Protein AF-A0ABD5Q0Z4-F1 (afdb_monomer)

Struc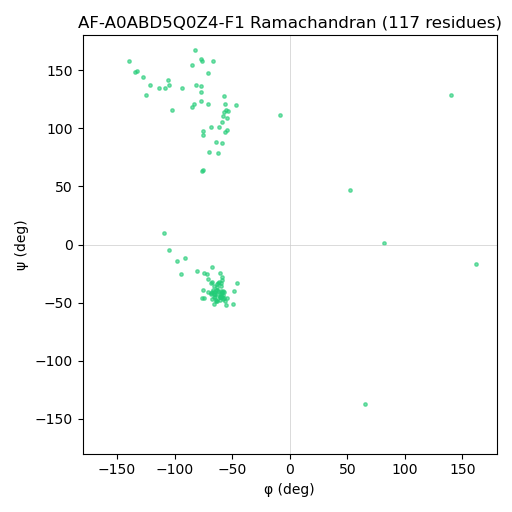ture (mmCIF, N/CA/C/O backbone):
data_AF-A0ABD5Q0Z4-F1
#
_entry.id   AF-A0ABD5Q0Z4-F1
#
loop_
_atom_site.group_PDB
_atom_site.id
_atom_site.type_symbol
_atom_site.label_atom_id
_atom_site.label_alt_id
_atom_site.label_comp_id
_atom_site.label_asym_id
_atom_site.label_entity_id
_atom_site.label_seq_id
_atom_site.pdbx_PDB_ins_code
_atom_site.Cartn_x
_atom_site.Cartn_y
_atom_site.Cartn_z
_atom_site.occupancy
_atom_site.B_iso_or_equiv
_atom_site.auth_seq_id
_atom_site.auth_comp_id
_atom_site.auth_asym_id
_atom_site.auth_atom_id
_atom_site.pdbx_PDB_model_num
ATOM 1 N N . MET A 1 1 ? -5.051 6.798 -27.100 1.00 42.78 1 MET A N 1
ATOM 2 C CA . MET A 1 1 ? -5.375 7.350 -25.775 1.00 42.78 1 MET A CA 1
ATOM 3 C C . MET A 1 1 ? -5.849 6.163 -24.982 1.00 42.78 1 MET A C 1
ATOM 5 O O . MET A 1 1 ? -7.004 5.790 -25.109 1.00 42.78 1 MET A O 1
ATOM 9 N N . GLU A 1 2 ? -4.918 5.463 -24.347 1.00 43.56 2 GLU A N 1
ATOM 10 C CA . GLU A 1 2 ? -5.286 4.452 -23.362 1.00 43.56 2 GLU A CA 1
ATOM 11 C C . GLU A 1 2 ? -5.806 5.238 -22.162 1.00 43.56 2 GLU A C 1
ATOM 13 O O . GLU A 1 2 ? -5.137 6.155 -21.686 1.00 43.56 2 GLU A O 1
ATOM 18 N N . GLU A 1 3 ? -7.054 4.991 -21.778 1.00 44.31 3 GLU A N 1
ATOM 19 C CA . GLU A 1 3 ? -7.593 5.503 -20.528 1.00 44.31 3 GLU A CA 1
ATOM 20 C C . GLU A 1 3 ? -6.685 4.962 -19.425 1.00 44.31 3 GLU A C 1
ATOM 22 O O . GLU A 1 3 ? -6.657 3.749 -19.200 1.00 44.31 3 GLU A O 1
ATOM 27 N N . SER A 1 4 ? -5.906 5.836 -18.777 1.00 58.75 4 SER A N 1
ATOM 28 C CA . SER A 1 4 ? -5.297 5.535 -17.483 1.00 58.75 4 SER A CA 1
ATOM 29 C C . SER A 1 4 ? -6.449 5.221 -16.542 1.00 58.75 4 SER A C 1
ATOM 31 O O . SER A 1 4 ? -7.052 6.116 -15.959 1.00 58.75 4 SER A O 1
ATOM 33 N N . SER A 1 5 ? -6.853 3.956 -16.523 1.00 71.38 5 SER A N 1
ATOM 34 C CA . SER A 1 5 ? -8.015 3.507 -15.781 1.00 71.38 5 SER A CA 1
ATOM 35 C C . SER A 1 5 ? -7.597 3.480 -14.324 1.00 71.38 5 SER A C 1
ATOM 37 O O . SER A 1 5 ? -6.902 2.561 -13.889 1.00 71.38 5 SER A O 1
ATOM 39 N N . SER A 1 6 ? -7.948 4.541 -13.608 1.00 83.50 6 SER A N 1
ATOM 40 C CA . SER A 1 6 ? -7.816 4.589 -12.162 1.00 83.50 6 SER A CA 1
ATOM 41 C C . SER A 1 6 ? -8.847 3.660 -11.524 1.00 83.50 6 SER A C 1
ATOM 43 O O . SER A 1 6 ? -9.941 3.460 -12.061 1.00 83.50 6 SER A O 1
ATOM 45 N N . ARG A 1 7 ? -8.491 3.065 -10.388 1.00 87.00 7 ARG A N 1
ATOM 46 C CA . ARG A 1 7 ? -9.384 2.239 -9.574 1.00 87.00 7 ARG A CA 1
ATOM 47 C C . ARG A 1 7 ? -9.285 2.640 -8.118 1.00 87.00 7 ARG A C 1
ATOM 49 O O . ARG A 1 7 ? -8.230 3.051 -7.644 1.00 87.00 7 ARG A O 1
ATOM 56 N N . GLU A 1 8 ? -10.394 2.468 -7.422 1.00 90.38 8 GLU A N 1
ATOM 57 C CA . GLU A 1 8 ? -10.509 2.755 -6.002 1.00 90.38 8 GLU A CA 1
ATOM 58 C C . GLU A 1 8 ? -10.228 1.491 -5.182 1.00 90.38 8 GLU A C 1
ATOM 60 O O . GLU A 1 8 ? -10.731 0.407 -5.489 1.00 90.38 8 GLU A O 1
ATOM 65 N N . ILE A 1 9 ? -9.428 1.629 -4.125 1.00 90.25 9 ILE A N 1
ATOM 66 C CA . ILE A 1 9 ? -9.201 0.584 -3.127 1.00 90.25 9 ILE A CA 1
ATOM 67 C C . ILE A 1 9 ? -9.527 1.116 -1.734 1.00 90.25 9 ILE A C 1
ATOM 69 O O . ILE A 1 9 ? -9.046 2.170 -1.324 1.00 90.25 9 ILE A O 1
ATOM 73 N N . ALA A 1 10 ? -10.354 0.383 -0.992 1.00 90.94 10 ALA A N 1
ATOM 74 C CA . ALA A 1 10 ? -10.696 0.737 0.379 1.00 90.94 10 ALA A CA 1
ATOM 75 C C . ALA A 1 10 ? -9.611 0.247 1.348 1.00 90.94 10 ALA A C 1
ATOM 77 O O . ALA A 1 10 ? -9.366 -0.960 1.442 1.00 90.94 10 ALA A O 1
ATOM 78 N N . LEU A 1 11 ? -9.005 1.175 2.091 1.00 89.50 11 LEU A N 1
ATOM 79 C CA . LEU A 1 11 ? -8.005 0.895 3.124 1.00 89.50 11 LEU A CA 1
ATOM 80 C C . LEU A 1 11 ? -8.458 1.438 4.477 1.00 89.50 11 LEU A C 1
ATOM 82 O O . LEU A 1 11 ? -8.948 2.562 4.567 1.00 89.50 11 LEU A O 1
ATOM 86 N N . THR A 1 12 ? -8.267 0.657 5.537 1.00 91.06 12 THR A N 1
ATOM 87 C CA . THR A 1 12 ? -8.402 1.139 6.918 1.00 91.06 12 THR A CA 1
ATOM 88 C C . THR A 1 12 ? -7.197 1.979 7.330 1.00 91.06 12 THR A C 1
ATOM 90 O O . THR A 1 12 ? -6.103 1.769 6.813 1.00 91.06 12 THR A O 1
ATOM 93 N N . ALA A 1 13 ? -7.348 2.844 8.341 1.00 88.25 13 ALA A N 1
ATOM 94 C CA . ALA A 1 13 ? -6.240 3.631 8.905 1.00 88.25 13 ALA A CA 1
ATOM 95 C C . ALA A 1 13 ? -4.985 2.788 9.217 1.00 88.25 13 ALA A C 1
ATOM 97 O O . ALA A 1 13 ? -3.857 3.187 8.933 1.00 88.25 13 ALA A O 1
ATOM 98 N N . SER A 1 14 ? -5.178 1.574 9.745 1.00 88.12 14 SER A N 1
ATOM 99 C CA . SER A 1 14 ? -4.069 0.662 10.031 1.00 88.12 14 SER A CA 1
ATOM 100 C C . SER A 1 14 ? -3.356 0.207 8.754 1.00 88.12 14 SER A C 1
ATOM 102 O O . SER A 1 14 ? -2.133 0.112 8.737 1.00 88.12 14 SER A O 1
ATOM 104 N N . GLU A 1 15 ? -4.094 -0.128 7.698 1.00 91.06 15 GLU A N 1
ATOM 105 C CA . GLU A 1 15 ? -3.528 -0.575 6.420 1.00 91.06 15 GLU A CA 1
ATOM 106 C C . GLU A 1 15 ? -2.845 0.568 5.679 1.00 91.06 15 GLU A C 1
ATOM 108 O O . GLU A 1 15 ? -1.744 0.373 5.176 1.00 91.06 15 GLU A O 1
ATOM 113 N N . THR A 1 16 ? -3.452 1.754 5.691 1.00 91.25 16 THR A N 1
ATOM 114 C CA . THR A 1 16 ? -2.860 2.990 5.179 1.00 91.25 16 THR A CA 1
ATOM 115 C C . THR A 1 16 ? -1.506 3.262 5.829 1.00 91.25 16 THR A C 1
ATOM 117 O O . THR A 1 16 ? -0.536 3.483 5.116 1.00 91.25 16 THR A O 1
ATOM 120 N N . GLY A 1 17 ? -1.401 3.136 7.159 1.00 89.25 17 GLY A N 1
ATOM 121 C CA . GLY A 1 17 ? -0.117 3.262 7.855 1.00 89.25 17 GLY A CA 1
ATOM 122 C C . GLY A 1 17 ? 0.926 2.248 7.375 1.00 89.25 17 GLY A C 1
ATOM 123 O O . GLY A 1 17 ? 2.071 2.606 7.147 1.00 89.25 17 GLY A O 1
ATOM 124 N N . THR A 1 18 ? 0.523 0.996 7.132 1.00 90.62 18 THR A N 1
ATOM 125 C CA . THR A 1 18 ? 1.439 -0.029 6.602 1.00 90.62 18 THR A CA 1
ATOM 126 C C . THR A 1 18 ? 1.913 0.271 5.178 1.00 90.62 18 THR A C 1
ATOM 128 O O . THR A 1 18 ? 3.063 -0.042 4.870 1.00 90.62 18 THR A O 1
ATOM 131 N N . VAL A 1 19 ? 1.058 0.857 4.327 1.00 91.69 19 VAL A N 1
ATOM 132 C CA . VAL A 1 19 ? 1.454 1.330 2.988 1.00 91.69 19 VAL A CA 1
ATOM 133 C C . VAL A 1 19 ? 2.444 2.483 3.102 1.00 91.69 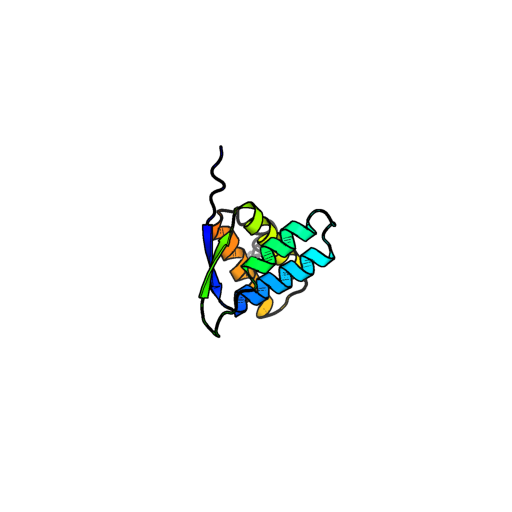19 VAL A C 1
ATOM 135 O O . VAL A 1 19 ? 3.504 2.394 2.498 1.00 91.69 19 VAL A O 1
ATOM 138 N N . LEU A 1 20 ? 2.126 3.516 3.889 1.00 91.31 20 LEU A N 1
ATOM 139 C CA . LEU A 1 20 ? 2.987 4.690 4.078 1.00 91.31 20 LEU A CA 1
ATOM 140 C C . LEU A 1 20 ? 4.379 4.285 4.559 1.00 91.31 20 LEU A C 1
ATOM 142 O O . LEU A 1 20 ? 5.357 4.552 3.880 1.00 91.31 20 LEU A O 1
ATOM 146 N N . GLU A 1 21 ? 4.458 3.491 5.624 1.00 90.12 21 GLU A N 1
ATOM 147 C CA . GLU A 1 21 ? 5.739 2.998 6.137 1.00 90.12 21 GLU A CA 1
ATOM 148 C C . GLU A 1 21 ? 6.541 2.183 5.098 1.00 90.12 21 GLU A C 1
ATOM 150 O O . GLU A 1 21 ? 7.768 2.118 5.169 1.00 90.12 21 GLU A O 1
ATOM 155 N N . ALA A 1 22 ? 5.865 1.487 4.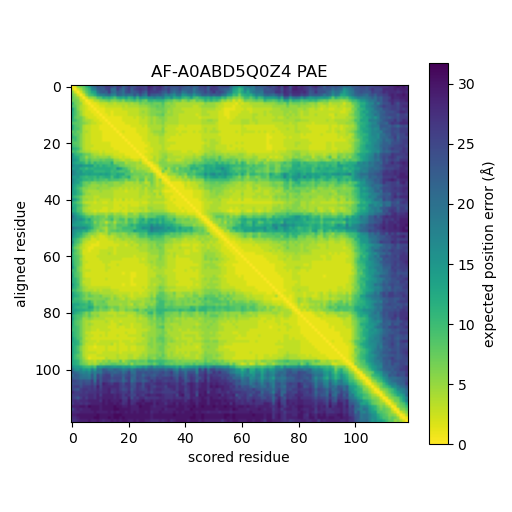173 1.00 90.38 22 ALA A N 1
ATOM 156 C CA . ALA A 1 22 ? 6.535 0.766 3.091 1.00 90.38 22 ALA A CA 1
ATOM 157 C C . ALA A 1 22 ? 7.036 1.723 1.998 1.00 90.38 22 ALA A C 1
ATOM 159 O O . ALA A 1 22 ? 8.139 1.524 1.496 1.00 90.38 22 ALA A O 1
ATOM 160 N N . LEU A 1 23 ? 6.259 2.758 1.661 1.00 90.88 23 LEU A N 1
ATOM 161 C CA . LEU A 1 23 ? 6.649 3.804 0.712 1.00 90.88 23 LEU A CA 1
ATOM 162 C C . LEU A 1 23 ? 7.825 4.636 1.244 1.00 90.88 23 LEU A C 1
ATOM 164 O O . LEU A 1 23 ? 8.803 4.783 0.523 1.00 90.88 23 LEU A O 1
ATOM 168 N N . GLU A 1 24 ? 7.803 5.048 2.515 1.00 88.88 24 GLU A N 1
ATOM 169 C CA . GLU A 1 24 ? 8.906 5.770 3.176 1.00 88.88 24 GLU A CA 1
ATOM 170 C C . GLU A 1 24 ? 10.222 4.968 3.126 1.00 88.88 24 GLU A C 1
ATOM 172 O O . GLU A 1 24 ? 11.317 5.494 2.898 1.00 88.88 24 GLU A O 1
ATOM 177 N N . GLN A 1 25 ? 10.130 3.650 3.338 1.00 85.31 25 GLN A N 1
ATOM 178 C CA . GLN A 1 25 ? 11.284 2.763 3.222 1.00 85.31 25 GLN A CA 1
ATOM 179 C C . GLN A 1 25 ? 11.754 2.634 1.769 1.00 85.31 25 GLN A C 1
ATOM 181 O O . GLN A 1 25 ? 12.957 2.643 1.523 1.00 85.31 25 GLN A O 1
ATOM 186 N N . HIS A 1 26 ? 10.822 2.518 0.825 1.00 85.56 26 HIS A N 1
ATOM 187 C CA . HIS A 1 26 ? 11.129 2.432 -0.597 1.00 85.56 26 HIS A CA 1
ATOM 188 C C . HIS A 1 26 ? 11.796 3.714 -1.118 1.00 85.56 26 HIS A C 1
ATOM 190 O O . HIS A 1 26 ? 12.761 3.629 -1.873 1.00 85.56 26 HIS A O 1
ATOM 196 N N . GLU A 1 27 ? 11.358 4.891 -0.658 1.00 82.56 27 GLU A N 1
ATOM 197 C CA . GLU A 1 27 ? 11.971 6.187 -0.976 1.00 82.56 27 GLU A CA 1
ATOM 198 C C . GLU A 1 27 ? 13.444 6.238 -0.558 1.00 82.56 27 GLU A C 1
ATOM 200 O O . GLU A 1 27 ? 14.292 6.703 -1.318 1.00 82.56 27 GLU A O 1
ATOM 205 N N . SER A 1 28 ? 13.779 5.678 0.608 1.00 77.44 28 SER A N 1
ATOM 206 C CA . SER A 1 28 ? 15.156 5.678 1.121 1.00 77.44 28 SER A CA 1
ATOM 207 C C . SER A 1 28 ? 16.160 4.955 0.207 1.00 77.44 28 SER A C 1
ATOM 209 O O . SER A 1 28 ? 17.355 5.260 0.251 1.00 77.44 28 SER A O 1
ATOM 211 N N . ASP A 1 29 ? 15.690 4.014 -0.614 1.00 70.81 29 ASP A N 1
ATOM 212 C CA . ASP A 1 29 ? 16.483 3.283 -1.609 1.00 70.81 29 ASP A CA 1
ATOM 213 C C . ASP A 1 29 ? 16.216 3.765 -3.055 1.00 70.81 29 ASP A C 1
ATOM 215 O O . ASP A 1 29 ? 16.887 3.327 -3.999 1.00 70.81 29 ASP A O 1
ATOM 219 N N . ALA A 1 30 ? 15.269 4.689 -3.246 1.00 72.25 30 ALA A N 1
ATOM 220 C CA . ALA A 1 30 ? 14.859 5.201 -4.544 1.00 72.25 30 ALA A CA 1
ATOM 221 C C . ALA A 1 30 ? 15.855 6.226 -5.117 1.00 72.25 30 ALA A C 1
ATOM 223 O O . ALA A 1 30 ? 16.675 6.835 -4.432 1.00 72.25 30 ALA A O 1
ATOM 224 N N . THR A 1 31 ? 15.793 6.428 -6.434 1.00 71.50 31 THR A N 1
ATOM 225 C CA . THR A 1 31 ? 16.554 7.500 -7.093 1.00 71.50 31 THR A CA 1
ATOM 226 C C . THR A 1 31 ? 15.797 8.830 -7.030 1.00 71.50 31 THR A C 1
ATOM 228 O O . THR A 1 31 ? 14.572 8.831 -7.054 1.00 71.50 31 THR A O 1
ATOM 231 N N . ASP A 1 32 ? 16.508 9.961 -7.087 1.00 66.50 32 ASP A N 1
ATOM 232 C CA . ASP A 1 32 ? 15.959 11.340 -7.126 1.00 66.50 32 ASP A CA 1
ATOM 233 C C . ASP A 1 32 ? 14.782 11.517 -8.121 1.00 66.50 32 ASP A C 1
ATOM 235 O O . ASP A 1 32 ? 13.854 12.285 -7.899 1.00 66.50 32 ASP A O 1
ATOM 239 N N . ALA A 1 33 ? 14.794 10.778 -9.241 1.00 60.53 33 ALA A N 1
ATOM 240 C CA . ALA A 1 33 ? 13.754 10.849 -10.271 1.00 60.53 33 ALA A CA 1
ATOM 241 C C . ALA A 1 33 ? 12.408 10.228 -9.853 1.00 60.53 33 ALA A C 1
ATOM 243 O O . ALA A 1 33 ? 11.381 10.615 -10.399 1.00 60.53 33 ALA A O 1
ATOM 244 N N . THR A 1 34 ? 12.424 9.277 -8.920 1.00 74.88 34 THR A N 1
ATOM 245 C CA . THR A 1 34 ? 11.240 8.571 -8.405 1.00 74.88 34 THR A CA 1
ATOM 246 C C . THR A 1 34 ? 10.731 9.167 -7.089 1.00 74.88 34 THR A C 1
ATOM 248 O O . THR A 1 34 ? 9.598 8.899 -6.717 1.00 74.88 34 THR A O 1
ATOM 251 N N . GLU A 1 35 ? 11.525 10.015 -6.424 1.00 78.56 35 GLU A N 1
ATOM 252 C CA . GLU A 1 35 ? 11.182 10.670 -5.148 1.00 78.56 35 GLU A CA 1
ATOM 253 C C . GLU A 1 35 ? 9.911 11.532 -5.272 1.00 78.56 35 GLU A C 1
ATOM 255 O O . GLU A 1 35 ? 8.986 11.407 -4.481 1.00 78.56 35 GLU A O 1
ATOM 260 N N . THR A 1 36 ? 9.783 12.324 -6.347 1.00 79.81 36 THR A N 1
ATOM 261 C CA . THR A 1 36 ? 8.566 13.131 -6.586 1.00 79.81 36 THR A CA 1
ATOM 262 C C . THR A 1 36 ? 7.317 12.273 -6.799 1.00 79.81 36 THR A C 1
ATOM 264 O O . THR A 1 36 ? 6.234 12.645 -6.364 1.00 79.81 36 THR A O 1
ATOM 267 N N . GLU A 1 37 ? 7.446 11.127 -7.473 1.00 81.19 37 GLU A N 1
ATOM 268 C CA . GLU A 1 37 ? 6.309 10.226 -7.703 1.00 81.19 37 GLU A CA 1
ATOM 269 C C . GLU A 1 37 ? 5.872 9.521 -6.409 1.00 81.19 37 GLU A C 1
ATOM 271 O O . GLU A 1 37 ? 4.689 9.215 -6.256 1.00 81.19 37 GLU A O 1
ATOM 276 N N . LEU A 1 38 ? 6.809 9.288 -5.482 1.00 86.94 38 LEU A N 1
ATOM 277 C CA . LEU A 1 38 ? 6.542 8.708 -4.167 1.00 86.94 38 LEU A CA 1
ATOM 278 C C . LEU A 1 38 ? 5.863 9.713 -3.231 1.00 86.94 38 LEU A C 1
ATOM 280 O O . LEU A 1 38 ? 4.806 9.376 -2.707 1.00 86.94 38 LEU A O 1
ATOM 284 N N . ASP A 1 39 ? 6.342 10.957 -3.149 1.00 86.38 39 ASP A N 1
ATOM 285 C CA . ASP A 1 39 ? 5.716 12.013 -2.329 1.00 86.38 39 ASP A CA 1
ATOM 286 C C . ASP A 1 39 ? 4.253 12.275 -2.747 1.00 86.38 39 ASP A C 1
ATOM 288 O O . ASP A 1 39 ? 3.335 12.298 -1.918 1.00 86.38 39 ASP A O 1
ATOM 292 N N . ASP A 1 40 ? 3.995 12.366 -4.060 1.00 86.88 40 ASP A N 1
ATOM 293 C CA . ASP A 1 40 ? 2.638 12.487 -4.612 1.00 86.88 40 ASP A CA 1
ATOM 294 C C . ASP A 1 40 ? 1.747 11.289 -4.225 1.00 86.88 40 ASP A C 1
ATOM 296 O O . ASP A 1 40 ? 0.536 11.440 -4.022 1.00 86.88 40 ASP A O 1
ATOM 300 N N . LEU A 1 41 ? 2.321 10.085 -4.149 1.00 88.50 41 LEU A N 1
ATOM 301 C CA . LEU A 1 41 ? 1.614 8.860 -3.791 1.00 88.50 41 LEU A CA 1
ATOM 302 C C . LEU A 1 41 ? 1.336 8.793 -2.286 1.00 88.50 41 LEU A C 1
ATOM 304 O O . LEU A 1 41 ? 0.203 8.517 -1.889 1.00 88.50 41 LEU A O 1
ATOM 308 N N . GLU A 1 42 ? 2.329 9.100 -1.458 1.00 89.88 42 GLU A N 1
ATOM 309 C CA . GLU A 1 42 ? 2.226 9.186 -0.002 1.00 89.88 42 GLU A CA 1
ATOM 310 C C . GLU A 1 42 ? 1.176 10.210 0.410 1.00 89.88 42 GLU A C 1
ATOM 312 O O . GLU A 1 42 ? 0.303 9.895 1.217 1.00 89.88 42 GLU A O 1
ATOM 317 N N . SER A 1 43 ? 1.140 11.377 -0.236 1.00 88.62 43 SER A N 1
ATOM 318 C CA . SER A 1 43 ? 0.125 12.402 0.023 1.00 88.62 43 SER A CA 1
ATOM 319 C C . SER A 1 43 ? -1.317 11.905 -0.201 1.00 88.62 43 SER A C 1
ATOM 321 O O . SER A 1 43 ? -2.248 12.354 0.471 1.00 88.62 43 SER A O 1
ATOM 323 N N . ARG A 1 44 ? -1.545 10.924 -1.091 1.00 87.62 44 ARG A N 1
ATOM 324 C CA . ARG A 1 44 ? -2.882 10.315 -1.296 1.00 87.62 44 ARG A CA 1
ATOM 325 C C . ARG A 1 44 ? -3.286 9.370 -0.164 1.00 87.62 44 ARG A C 1
ATOM 327 O O . ARG A 1 44 ? -4.488 9.129 0.031 1.00 87.62 44 ARG A O 1
ATOM 334 N N . PHE A 1 45 ? -2.304 8.814 0.539 1.00 87.38 45 PHE A N 1
ATOM 335 C CA . PHE A 1 45 ? -2.478 7.939 1.695 1.00 87.38 45 PHE A CA 1
ATOM 336 C C . PHE A 1 45 ? -2.415 8.708 3.025 1.00 87.38 45 PHE A C 1
ATOM 338 O O . PHE A 1 45 ? -3.065 8.277 3.973 1.00 87.38 45 PHE A O 1
ATOM 345 N N . ASP A 1 46 ? -1.745 9.862 3.089 1.00 84.38 46 ASP A N 1
ATOM 346 C CA . ASP A 1 46 ? -1.688 10.764 4.251 1.00 84.38 46 ASP A CA 1
ATOM 347 C C . ASP A 1 46 ? -2.996 11.554 4.424 1.00 84.38 46 ASP A C 1
ATOM 349 O O . ASP A 1 46 ? -3.106 12.769 4.271 1.00 84.38 46 ASP A O 1
ATOM 353 N N . ARG A 1 47 ? -4.062 10.811 4.691 1.00 76.06 47 ARG A N 1
ATOM 354 C CA . ARG A 1 47 ? -5.402 11.320 4.968 1.00 76.06 47 ARG A CA 1
ATOM 355 C C . ARG A 1 47 ? -5.739 11.000 6.414 1.00 76.06 47 ARG A C 1
ATOM 357 O O . ARG A 1 47 ? -5.545 9.876 6.870 1.00 76.06 47 ARG A O 1
ATOM 364 N N . ASP A 1 48 ? -6.280 11.986 7.122 1.00 73.75 48 ASP A N 1
ATOM 365 C CA . ASP A 1 48 ? -6.694 11.832 8.516 1.00 73.75 48 ASP A CA 1
ATOM 366 C C . ASP A 1 48 ? -7.908 10.888 8.580 1.00 73.75 48 ASP A C 1
ATOM 368 O O . ASP A 1 48 ? -9.027 11.268 8.227 1.00 73.75 48 ASP A O 1
ATOM 372 N N . LEU A 1 49 ? -7.665 9.624 8.943 1.00 75.69 49 LEU A N 1
ATOM 373 C CA . LEU A 1 49 ? -8.688 8.586 9.082 1.00 75.69 49 LEU A CA 1
ATOM 374 C C . LEU A 1 49 ? -8.905 8.250 10.551 1.00 75.69 49 LEU A C 1
ATOM 376 O O . LEU A 1 49 ? -7.954 8.019 11.300 1.00 75.69 49 LEU A O 1
ATOM 380 N N . GLY A 1 50 ? -10.172 8.156 10.953 1.00 73.69 50 GLY A N 1
ATOM 381 C CA . GLY A 1 50 ? -10.526 7.681 12.287 1.00 73.69 50 GLY A CA 1
ATOM 382 C C . GLY A 1 50 ? -10.186 6.200 12.508 1.00 73.69 50 GLY A C 1
ATOM 383 O O . GLY A 1 50 ? -10.101 5.403 11.571 1.00 73.69 50 GLY A O 1
ATOM 384 N N . ASP A 1 51 ? -10.047 5.799 13.775 1.00 74.88 51 ASP A N 1
ATOM 385 C CA . ASP A 1 51 ? -9.869 4.394 14.165 1.00 74.88 51 ASP A CA 1
ATOM 386 C C . ASP A 1 51 ? -11.011 3.512 13.621 1.00 74.88 51 ASP A C 1
ATOM 388 O O . ASP A 1 51 ? -12.173 3.650 14.010 1.00 74.88 51 ASP A O 1
ATOM 392 N N . GLY A 1 52 ? -10.669 2.580 12.727 1.00 72.06 52 GLY A N 1
ATOM 393 C CA . GLY A 1 52 ? -11.620 1.658 12.094 1.00 72.06 52 GLY A CA 1
ATOM 394 C C . GLY A 1 52 ? -12.382 2.231 10.896 1.00 72.06 52 GLY A C 1
ATOM 395 O O . GLY A 1 52 ? -13.199 1.517 10.313 1.00 72.06 52 GLY A O 1
ATOM 396 N N . GLU A 1 53 ? -12.111 3.475 10.504 1.00 81.69 53 GLU A N 1
ATOM 397 C CA . GLU A 1 53 ? -12.630 4.055 9.271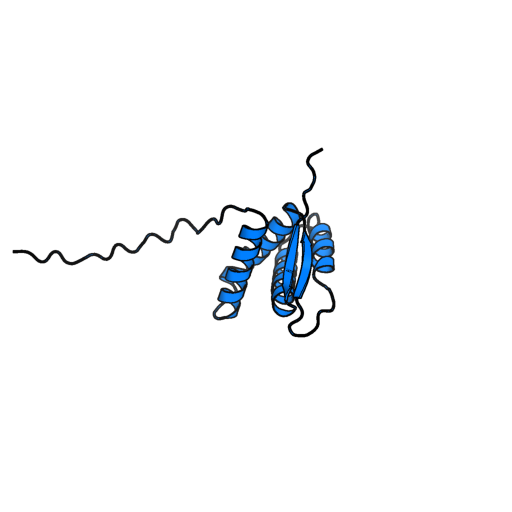 1.00 81.69 53 GLU A CA 1
ATOM 398 C C . GLU A 1 53 ? -11.837 3.532 8.068 1.00 81.69 53 GLU A C 1
ATOM 400 O O . GLU A 1 53 ? -10.607 3.416 8.111 1.00 81.69 53 GLU A O 1
ATOM 405 N N . ALA A 1 54 ? -12.561 3.173 7.007 1.00 85.94 54 ALA A N 1
ATOM 406 C CA . ALA A 1 54 ? -11.984 2.808 5.724 1.00 85.94 54 ALA A CA 1
ATOM 407 C C . ALA A 1 54 ? -12.193 3.956 4.741 1.00 85.94 54 ALA A C 1
ATOM 409 O O . ALA A 1 54 ? -13.284 4.524 4.684 1.00 85.94 54 ALA A O 1
ATOM 410 N N . ALA A 1 55 ? -11.170 4.266 3.954 1.00 85.88 55 ALA A N 1
ATOM 411 C CA . ALA A 1 55 ? -11.259 5.285 2.926 1.00 85.88 55 ALA A CA 1
ATOM 412 C C . ALA A 1 55 ? -10.804 4.757 1.572 1.00 85.88 55 ALA A C 1
ATOM 414 O O . ALA A 1 55 ? -9.879 3.952 1.469 1.00 85.88 55 ALA A O 1
ATOM 415 N N . GLU A 1 56 ? -11.479 5.241 0.537 1.00 89.69 56 GLU A N 1
ATOM 416 C CA . GLU A 1 56 ? -11.272 4.827 -0.845 1.00 89.69 56 GLU A CA 1
ATOM 417 C C . GLU A 1 56 ? -10.129 5.637 -1.452 1.00 89.69 56 GLU A C 1
ATOM 419 O O . GLU A 1 56 ? -10.147 6.871 -1.468 1.00 89.69 56 GLU A O 1
ATOM 424 N N . VAL A 1 57 ? -9.067 4.951 -1.860 1.00 89.31 57 VAL A N 1
ATOM 425 C CA . VAL A 1 57 ? -7.905 5.547 -2.516 1.00 89.31 57 VAL A CA 1
ATOM 426 C C . VAL A 1 57 ? -8.006 5.264 -3.997 1.00 89.31 57 VAL A C 1
ATOM 428 O O . VAL A 1 57 ? -7.952 4.108 -4.404 1.00 89.31 57 VAL A O 1
ATOM 431 N N . GLU A 1 58 ? -8.149 6.319 -4.792 1.00 90.81 58 GLU A N 1
ATOM 432 C CA . GLU A 1 58 ? -8.038 6.218 -6.239 1.00 90.81 58 GLU A CA 1
ATOM 433 C C . GLU A 1 58 ? -6.559 6.129 -6.625 1.00 90.81 58 GLU A C 1
ATOM 435 O O . GLU A 1 58 ? -5.759 6.997 -6.274 1.00 90.81 58 GLU A O 1
ATOM 440 N N . LEU A 1 59 ? -6.203 5.066 -7.340 1.00 90.06 59 LEU A N 1
ATOM 441 C CA . LEU A 1 59 ? -4.847 4.802 -7.803 1.00 90.06 59 LEU A CA 1
ATOM 442 C C . LEU A 1 59 ? -4.868 4.385 -9.265 1.00 90.06 59 LEU A C 1
ATOM 444 O O . LEU A 1 59 ? -5.797 3.722 -9.733 1.00 90.06 59 LEU A O 1
ATOM 448 N N . THR A 1 60 ? -3.808 4.722 -9.987 1.00 89.94 60 THR A N 1
ATOM 449 C CA . THR A 1 60 ? -3.552 4.143 -11.302 1.00 89.94 60 THR A CA 1
ATOM 450 C C . THR A 1 60 ? -2.876 2.781 -11.164 1.00 89.94 60 THR A C 1
ATOM 452 O O . THR A 1 60 ? -2.353 2.403 -10.114 1.00 89.94 60 THR A O 1
ATOM 455 N N . ARG A 1 61 ? -2.823 2.030 -12.268 1.00 87.19 61 ARG A N 1
ATOM 456 C CA . ARG A 1 61 ? -2.059 0.778 -12.314 1.00 87.19 61 ARG A CA 1
ATOM 457 C C . ARG A 1 61 ? -0.565 0.990 -12.029 1.00 87.19 61 ARG A C 1
ATOM 459 O O . ARG A 1 61 ? 0.057 0.107 -11.452 1.00 87.19 61 ARG A O 1
ATOM 466 N N . ALA A 1 62 ? 0.004 2.127 -12.432 1.00 87.38 62 ALA A N 1
ATOM 467 C CA . ALA A 1 62 ? 1.403 2.443 -12.153 1.00 87.38 62 ALA A CA 1
ATOM 468 C C . ALA A 1 62 ? 1.620 2.671 -10.650 1.00 87.38 62 ALA A C 1
ATOM 470 O O . ALA A 1 62 ? 2.495 2.037 -10.069 1.00 87.38 62 ALA A O 1
ATOM 471 N N . ASP A 1 63 ? 0.750 3.460 -10.013 1.00 90.31 63 ASP A N 1
ATOM 472 C CA . ASP A 1 63 ? 0.791 3.692 -8.564 1.00 90.31 63 ASP A CA 1
ATOM 473 C C . ASP A 1 63 ? 0.683 2.370 -7.787 1.00 90.31 63 ASP A C 1
ATOM 475 O O . ASP A 1 63 ? 1.482 2.086 -6.898 1.00 90.31 63 ASP A O 1
ATOM 479 N N . ALA A 1 64 ? -0.269 1.508 -8.161 1.00 90.06 64 ALA A N 1
ATOM 480 C CA . ALA A 1 64 ? -0.455 0.211 -7.516 1.00 90.06 64 ALA A CA 1
ATOM 481 C C . ALA A 1 64 ? 0.767 -0.714 -7.672 1.00 90.06 64 ALA A C 1
ATOM 483 O O . ALA A 1 64 ? 1.075 -1.475 -6.758 1.00 90.06 64 ALA A O 1
ATOM 484 N N . HIS A 1 65 ? 1.486 -0.638 -8.798 1.00 88.81 65 HIS A N 1
ATOM 485 C CA . HIS A 1 65 ? 2.732 -1.383 -8.991 1.00 88.81 65 HIS A CA 1
ATOM 486 C C . HIS A 1 65 ? 3.842 -0.893 -8.049 1.00 88.81 65 HIS A C 1
ATOM 488 O O . HIS A 1 65 ? 4.592 -1.708 -7.511 1.00 88.81 65 HIS A O 1
ATOM 494 N N . VAL A 1 66 ? 3.940 0.421 -7.831 1.00 89.75 66 VAL A N 1
ATOM 495 C CA . VAL A 1 66 ? 4.894 1.011 -6.879 1.00 89.75 66 VAL A CA 1
ATOM 496 C C . VAL A 1 66 ? 4.562 0.566 -5.455 1.00 89.75 66 VAL A C 1
ATOM 498 O O . VAL A 1 66 ? 5.435 0.046 -4.767 1.00 89.75 66 VAL A O 1
ATOM 501 N N . VAL A 1 67 ? 3.288 0.647 -5.050 1.00 91.38 67 VAL A N 1
ATOM 502 C CA . VAL A 1 67 ? 2.836 0.157 -3.733 1.00 91.38 67 VAL A CA 1
ATOM 503 C C . VAL A 1 67 ? 3.169 -1.323 -3.544 1.00 91.38 67 VAL A C 1
ATOM 505 O O . VAL A 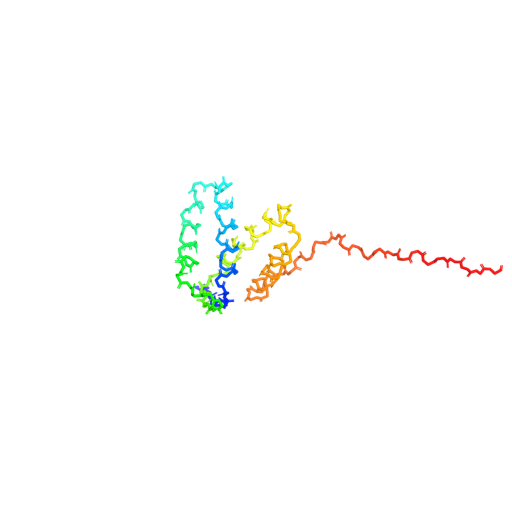1 67 ? 3.681 -1.707 -2.496 1.00 91.38 67 VAL A O 1
ATOM 508 N N . LEU A 1 68 ? 2.900 -2.166 -4.545 1.00 90.56 68 LEU A N 1
ATOM 509 C CA . LEU A 1 68 ? 3.233 -3.590 -4.476 1.00 90.56 68 LEU A CA 1
ATOM 510 C C . LEU A 1 68 ? 4.737 -3.817 -4.304 1.00 90.56 68 LEU A C 1
ATOM 512 O O . LEU A 1 68 ? 5.118 -4.592 -3.432 1.00 90.56 68 LEU A O 1
ATOM 516 N N . SER A 1 69 ? 5.564 -3.101 -5.068 1.00 89.31 69 SER A N 1
ATOM 517 C CA . SER A 1 69 ? 7.027 -3.209 -4.992 1.00 89.31 69 SER A CA 1
ATOM 518 C C . SER A 1 69 ? 7.532 -2.834 -3.592 1.00 89.31 69 SER A C 1
ATOM 520 O O . SER A 1 69 ? 8.237 -3.619 -2.959 1.00 89.31 69 SER A O 1
ATOM 522 N N . ALA A 1 70 ? 7.051 -1.711 -3.051 1.00 90.50 70 ALA A N 1
ATOM 523 C CA . ALA A 1 70 ? 7.380 -1.256 -1.704 1.00 90.50 70 ALA A CA 1
ATOM 524 C C . ALA A 1 70 ? 6.977 -2.276 -0.619 1.00 90.50 70 ALA A C 1
ATOM 526 O O . ALA A 1 70 ? 7.738 -2.562 0.309 1.00 90.50 70 ALA A O 1
ATOM 527 N N . LEU A 1 71 ? 5.788 -2.883 -0.740 1.00 90.62 71 LEU A N 1
ATOM 528 C CA . LEU A 1 71 ? 5.346 -3.941 0.174 1.00 90.62 71 LEU A CA 1
ATOM 529 C C . LEU A 1 71 ? 6.221 -5.202 0.051 1.00 90.62 71 LEU A C 1
ATOM 531 O O . LEU A 1 71 ? 6.561 -5.806 1.068 1.00 90.62 71 LEU A O 1
ATOM 535 N N . GLU A 1 72 ? 6.603 -5.600 -1.163 1.00 89.19 72 GLU A N 1
ATOM 536 C CA . GLU A 1 72 ? 7.473 -6.758 -1.414 1.00 89.19 72 GLU A CA 1
ATOM 537 C C . GLU A 1 72 ? 8.873 -6.577 -0.811 1.00 89.19 72 GLU A C 1
ATOM 539 O O . GLU A 1 72 ? 9.413 -7.513 -0.215 1.00 89.19 72 GLU A O 1
ATOM 544 N N . GLU A 1 73 ? 9.437 -5.374 -0.886 1.00 87.75 73 GLU A N 1
ATOM 545 C CA . GLU A 1 73 ? 10.737 -5.042 -0.289 1.00 87.75 73 GLU A CA 1
ATOM 546 C C . GLU A 1 73 ? 10.708 -5.063 1.242 1.00 87.75 73 GLU A C 1
ATOM 548 O O . GLU A 1 73 ? 11.677 -5.476 1.888 1.00 87.75 73 GLU A O 1
ATOM 553 N N . ARG A 1 74 ? 9.565 -4.704 1.835 1.00 85.50 74 ARG A N 1
ATOM 554 C CA . ARG A 1 74 ? 9.351 -4.740 3.286 1.00 85.50 74 ARG A CA 1
ATOM 555 C C . ARG A 1 74 ? 9.012 -6.140 3.817 1.00 85.50 74 ARG A C 1
ATOM 557 O O . ARG A 1 74 ? 9.251 -6.423 4.998 1.00 85.50 74 ARG A O 1
ATOM 564 N N . GLU A 1 75 ? 8.493 -7.048 2.983 1.00 86.38 75 GLU A N 1
ATOM 565 C CA . GLU A 1 75 ? 8.138 -8.426 3.369 1.00 86.38 75 GLU A CA 1
ATOM 566 C C . GLU A 1 75 ? 9.260 -9.173 4.131 1.00 86.38 75 GLU A C 1
ATOM 568 O O . GLU A 1 75 ? 8.977 -9.679 5.222 1.00 86.38 75 GLU A O 1
ATOM 573 N N . PRO A 1 76 ? 10.525 -9.239 3.652 1.00 83.50 76 PRO A N 1
ATOM 574 C CA . PRO A 1 76 ? 11.602 -9.954 4.348 1.00 83.50 76 PRO A CA 1
ATOM 575 C C . PRO A 1 76 ? 12.017 -9.314 5.681 1.00 83.50 76 PRO A C 1
ATOM 577 O O . PRO A 1 76 ? 12.634 -9.980 6.514 1.00 83.50 76 PRO A O 1
ATOM 580 N N . LEU A 1 77 ? 11.688 -8.038 5.894 1.00 82.38 77 LEU A N 1
ATOM 581 C CA . LEU A 1 77 ? 11.998 -7.290 7.116 1.00 82.38 77 LEU A CA 1
ATOM 582 C C . LEU A 1 77 ? 10.881 -7.387 8.162 1.00 82.38 77 LEU A C 1
ATOM 584 O O . LEU A 1 77 ? 11.074 -7.018 9.321 1.00 82.38 77 LEU A O 1
ATOM 588 N N . THR A 1 78 ? 9.721 -7.911 7.766 1.00 83.38 78 THR A N 1
ATOM 589 C CA . THR A 1 78 ? 8.519 -7.976 8.595 1.00 83.38 78 THR A CA 1
ATOM 590 C C . THR A 1 78 ? 8.285 -9.406 9.079 1.00 83.38 78 THR A C 1
ATOM 592 O O . THR A 1 78 ? 8.522 -10.384 8.372 1.00 83.38 78 THR A O 1
ATOM 595 N N . SER A 1 79 ? 7.830 -9.578 10.320 1.00 85.12 79 SER A N 1
ATOM 596 C CA . SER A 1 79 ? 7.624 -10.901 10.923 1.00 85.12 79 SER A CA 1
ATOM 597 C C . SER A 1 79 ? 6.350 -10.964 11.758 1.00 85.12 79 SER A C 1
ATOM 599 O O . SER A 1 79 ? 5.846 -9.952 12.235 1.00 85.12 79 SER A O 1
ATOM 601 N N . GLY A 1 80 ? 5.830 -12.178 11.955 1.00 87.81 80 GLY A N 1
ATOM 602 C CA . GLY A 1 80 ? 4.631 -12.410 12.760 1.00 87.81 80 GLY A CA 1
ATOM 603 C C . GLY A 1 80 ? 3.375 -11.781 12.150 1.00 87.81 80 GLY A C 1
ATOM 604 O O . GLY A 1 80 ? 3.158 -11.864 10.943 1.00 87.81 80 GLY A O 1
ATOM 605 N N . ARG A 1 81 ? 2.559 -11.147 12.998 1.00 84.44 81 ARG A N 1
ATOM 606 C CA . ARG A 1 81 ? 1.244 -10.601 12.629 1.00 84.44 81 ARG A CA 1
ATOM 607 C C . ARG A 1 81 ? 1.326 -9.488 11.582 1.00 84.44 81 ARG A C 1
ATOM 609 O O . ARG A 1 81 ? 0.443 -9.381 10.734 1.00 84.44 81 ARG A O 1
ATOM 616 N N . ASP A 1 82 ? 2.381 -8.682 11.620 1.00 86.19 82 ASP A N 1
ATOM 617 C CA . ASP A 1 82 ? 2.594 -7.606 10.650 1.00 86.19 82 ASP A CA 1
ATOM 618 C C . ASP A 1 82 ? 2.892 -8.161 9.253 1.00 86.19 82 ASP A C 1
ATOM 620 O O . ASP A 1 82 ? 2.427 -7.611 8.257 1.00 86.19 82 ASP A O 1
ATOM 624 N N . ARG A 1 83 ? 3.567 -9.318 9.168 1.00 87.69 83 ARG A N 1
ATOM 625 C CA . ARG A 1 83 ? 3.813 -9.997 7.889 1.00 87.69 83 ARG A CA 1
ATOM 626 C C . ARG A 1 83 ? 2.519 -10.541 7.292 1.00 87.69 83 ARG A C 1
ATOM 628 O O . ARG A 1 83 ? 2.292 -10.387 6.099 1.00 87.69 83 ARG A O 1
ATOM 635 N N . GLU A 1 84 ? 1.659 -11.149 8.109 1.00 88.31 84 GLU A N 1
ATOM 636 C CA . GLU A 1 84 ? 0.343 -11.629 7.658 1.00 88.31 84 GLU A CA 1
ATOM 637 C C . GLU A 1 84 ? -0.512 -10.480 7.110 1.00 88.31 84 GLU A C 1
ATOM 639 O O . GLU A 1 84 ? -1.151 -10.617 6.067 1.00 88.31 84 GLU A O 1
ATOM 644 N N . LYS A 1 85 ? -0.482 -9.326 7.785 1.00 88.88 85 LYS A N 1
ATOM 645 C CA . LYS A 1 85 ? -1.184 -8.119 7.346 1.00 88.88 85 LYS A CA 1
ATOM 646 C C . LYS A 1 85 ? -0.625 -7.575 6.028 1.00 88.88 85 LYS A C 1
ATOM 648 O O . LYS A 1 85 ? -1.407 -7.262 5.136 1.00 88.88 85 LYS A O 1
ATOM 653 N N . LEU A 1 86 ? 0.698 -7.495 5.892 1.00 90.69 86 LEU A N 1
ATOM 654 C CA . LEU A 1 86 ? 1.364 -7.059 4.662 1.00 90.69 86 LEU A CA 1
ATOM 655 C C . LEU A 1 86 ? 1.018 -7.979 3.482 1.00 90.69 86 LEU A C 1
ATOM 657 O O . LEU A 1 86 ? 0.651 -7.495 2.416 1.00 90.69 86 LEU A O 1
ATOM 661 N N . LEU A 1 87 ? 1.060 -9.299 3.678 1.00 89.69 87 LEU A N 1
ATOM 662 C CA . LEU A 1 87 ? 0.704 -10.279 2.647 1.00 89.69 87 LEU A CA 1
ATOM 663 C C . LEU A 1 87 ? -0.766 -10.165 2.220 1.00 89.69 87 LEU A C 1
ATOM 665 O O . LEU A 1 87 ? -1.066 -10.195 1.028 1.00 89.69 87 LEU A O 1
ATOM 669 N N . ALA A 1 88 ? -1.683 -9.990 3.177 1.00 90.38 88 ALA A N 1
ATOM 670 C CA . ALA A 1 88 ? -3.096 -9.765 2.875 1.00 90.38 88 ALA A CA 1
ATOM 671 C C . ALA A 1 88 ? -3.308 -8.469 2.073 1.00 90.38 88 ALA A C 1
ATOM 673 O O . ALA A 1 88 ? -4.093 -8.439 1.125 1.00 90.38 88 ALA A O 1
ATOM 674 N N . LEU A 1 89 ? -2.573 -7.413 2.430 1.00 91.19 89 LEU A N 1
ATOM 675 C CA . LEU A 1 89 ? -2.596 -6.130 1.739 1.00 91.19 89 LEU A CA 1
ATOM 676 C C . LEU A 1 89 ? -2.102 -6.276 0.295 1.00 91.19 89 LEU A C 1
ATOM 678 O O . LEU A 1 89 ? -2.801 -5.864 -0.629 1.00 91.19 89 LEU A O 1
ATOM 682 N N . ARG A 1 90 ? -0.958 -6.941 0.101 1.00 92.31 90 ARG A N 1
ATOM 683 C CA . ARG A 1 90 ? -0.371 -7.242 -1.211 1.00 92.31 90 ARG A CA 1
ATOM 684 C C . ARG A 1 90 ? -1.344 -8.014 -2.104 1.00 92.31 90 ARG A C 1
ATOM 686 O O . ARG A 1 90 ? -1.594 -7.587 -3.226 1.00 92.31 90 ARG A O 1
ATOM 693 N N . GLY A 1 91 ? -1.958 -9.080 -1.587 1.00 88.94 91 GLY A N 1
ATOM 694 C CA . GLY A 1 91 ? -2.951 -9.860 -2.332 1.00 88.94 91 GLY A CA 1
ATOM 695 C C . GLY A 1 91 ? -4.158 -9.024 -2.766 1.00 88.94 91 GLY A C 1
ATOM 696 O O . GLY A 1 91 ? -4.606 -9.124 -3.904 1.00 88.94 91 GLY A O 1
ATOM 697 N N . ARG A 1 92 ? -4.647 -8.123 -1.902 1.00 89.94 92 ARG A N 1
ATOM 698 C CA . ARG A 1 92 ? -5.771 -7.239 -2.244 1.00 89.94 92 ARG A CA 1
ATOM 699 C C . ARG A 1 92 ? -5.410 -6.219 -3.329 1.00 89.94 92 ARG A C 1
ATOM 701 O O . ARG A 1 92 ? -6.224 -5.976 -4.213 1.00 89.94 92 ARG A O 1
ATOM 708 N N . PHE A 1 93 ? -4.213 -5.631 -3.284 1.00 90.50 93 PHE A N 1
ATOM 709 C CA . PHE A 1 93 ? -3.733 -4.744 -4.352 1.00 90.50 93 PHE A CA 1
ATOM 710 C C . PHE A 1 93 ? -3.540 -5.502 -5.672 1.00 90.50 93 PHE A C 1
ATOM 712 O O . PHE A 1 93 ? -3.955 -5.016 -6.723 1.00 90.50 93 PHE A O 1
ATOM 719 N N . ALA A 1 94 ? -2.967 -6.706 -5.624 1.00 88.94 94 ALA A N 1
ATOM 720 C CA . ALA A 1 94 ? -2.798 -7.542 -6.806 1.00 88.94 94 ALA A CA 1
ATOM 721 C C . ALA A 1 94 ? -4.149 -7.901 -7.446 1.00 88.94 94 ALA A C 1
ATOM 723 O O . ALA A 1 94 ? -4.319 -7.733 -8.653 1.00 88.94 94 ALA A O 1
ATOM 724 N N . GLU A 1 95 ? -5.135 -8.299 -6.637 1.00 87.62 95 GLU A N 1
ATOM 725 C CA . GLU A 1 95 ? -6.491 -8.612 -7.098 1.00 87.62 95 GLU A CA 1
ATOM 726 C C . GLU A 1 95 ? -7.202 -7.378 -7.672 1.00 87.62 95 GLU A C 1
ATOM 728 O O . GLU A 1 95 ? -7.719 -7.424 -8.790 1.00 87.62 95 GLU A O 1
ATOM 733 N N . ALA A 1 96 ? -7.186 -6.249 -6.954 1.00 87.19 96 ALA A N 1
ATOM 734 C CA . ALA A 1 96 ? -7.883 -5.029 -7.366 1.00 87.19 96 ALA A CA 1
ATOM 735 C C . ALA A 1 96 ? -7.366 -4.465 -8.702 1.00 87.19 96 ALA A C 1
ATOM 737 O O . ALA A 1 96 ? -8.137 -3.901 -9.485 1.00 87.19 96 ALA A O 1
ATOM 738 N N . PHE A 1 97 ? -6.075 -4.635 -8.991 1.00 86.19 97 PHE A N 1
ATOM 739 C CA . PHE A 1 97 ? -5.419 -4.098 -10.188 1.00 86.19 97 PHE A CA 1
ATOM 740 C C . PHE A 1 97 ? -5.037 -5.169 -11.222 1.00 86.19 97 PHE A C 1
ATOM 742 O O . PHE A 1 97 ? -4.362 -4.854 -12.206 1.00 86.19 97 PHE A O 1
ATOM 749 N N . GLU A 1 98 ? -5.514 -6.406 -11.039 1.00 85.06 98 GLU A N 1
ATOM 750 C CA . GLU A 1 98 ? -5.296 -7.543 -11.947 1.00 85.06 98 GLU A CA 1
ATOM 751 C C . GLU A 1 98 ? -3.807 -7.759 -12.267 1.00 85.06 98 GLU A C 1
ATOM 753 O O . GLU A 1 98 ? -3.395 -7.894 -13.427 1.00 85.06 98 GLU A O 1
ATOM 758 N N . PHE A 1 99 ? -2.974 -7.738 -11.230 1.00 80.06 99 PHE A N 1
ATOM 759 C CA . PHE A 1 99 ? -1.605 -8.222 -11.335 1.00 80.06 99 PHE A CA 1
ATOM 760 C C . PHE A 1 99 ? -1.603 -9.745 -11.198 1.00 80.06 99 PHE A C 1
ATOM 762 O O . PHE A 1 99 ? -2.300 -10.293 -10.347 1.00 80.06 99 PHE A O 1
ATOM 769 N N . ASP A 1 100 ? -0.826 -10.429 -12.043 1.00 64.12 100 ASP A N 1
ATOM 770 C CA . ASP A 1 100 ? -0.554 -11.856 -11.861 1.00 64.12 100 ASP A CA 1
ATOM 771 C C . ASP A 1 100 ? 0.065 -12.035 -10.472 1.00 64.12 100 ASP A C 1
ATOM 773 O O . ASP A 1 100 ? 1.168 -11.539 -10.219 1.00 64.12 100 ASP A O 1
ATOM 777 N N . ASP A 1 101 ? -0.656 -12.713 -9.577 1.00 54.97 101 ASP A N 1
ATOM 778 C CA . ASP A 1 101 ? -0.144 -13.143 -8.281 1.00 54.97 101 ASP A CA 1
ATOM 779 C C . ASP A 1 101 ? 0.986 -14.133 -8.567 1.00 54.97 101 ASP A C 1
ATOM 781 O O . ASP A 1 101 ? 0.782 -15.336 -8.746 1.00 54.97 101 ASP A O 1
ATOM 785 N N . ARG A 1 102 ? 2.206 -13.611 -8.724 1.00 48.12 102 ARG A N 1
ATOM 786 C CA . ARG A 1 102 ? 3.409 -14.432 -8.755 1.00 48.12 102 ARG A CA 1
ATOM 787 C C . ARG A 1 102 ? 3.602 -14.947 -7.340 1.00 48.12 102 ARG A C 1
ATOM 789 O O . ARG A 1 102 ? 4.425 -14.435 -6.582 1.00 48.12 102 ARG A O 1
ATOM 796 N N . VAL A 1 103 ? 2.843 -15.985 -6.995 1.00 50.47 103 VAL A N 1
ATOM 797 C CA . VAL A 1 103 ? 3.259 -16.954 -5.990 1.00 50.47 103 VAL A CA 1
ATOM 798 C C . VAL A 1 103 ? 4.701 -17.293 -6.358 1.00 50.47 103 VAL A C 1
ATOM 800 O O . VAL A 1 103 ? 4.930 -17.697 -7.503 1.00 50.47 103 VAL A O 1
ATOM 803 N N . PRO A 1 104 ? 5.691 -17.066 -5.478 1.00 46.62 104 PRO A N 1
ATOM 804 C CA . PRO A 1 104 ? 7.060 -17.416 -5.804 1.00 46.62 104 PRO A CA 1
ATOM 805 C C . PRO A 1 104 ? 7.083 -18.892 -6.219 1.00 46.62 104 PRO A C 1
ATOM 807 O O . PRO A 1 104 ? 6.747 -19.769 -5.418 1.00 46.62 104 PRO A O 1
ATOM 810 N N . GLU A 1 105 ? 7.416 -19.154 -7.490 1.00 44.16 105 GLU A N 1
ATOM 811 C CA . GLU A 1 105 ? 7.726 -20.492 -8.001 1.00 44.16 105 GLU A CA 1
ATOM 812 C C . GLU A 1 105 ? 8.837 -21.052 -7.104 1.00 44.16 105 GLU A C 1
ATOM 814 O O . GLU A 1 105 ? 9.995 -20.651 -7.193 1.00 44.16 105 GLU A O 1
ATOM 819 N N . GLY A 1 106 ? 8.455 -21.882 -6.136 1.00 43.91 106 GLY A N 1
ATOM 820 C CA . GLY A 1 106 ? 9.323 -22.260 -5.020 1.00 43.91 106 GLY A CA 1
ATOM 821 C C . GLY A 1 106 ? 8.582 -22.850 -3.822 1.00 43.91 106 GLY A C 1
ATOM 822 O O . GLY A 1 106 ? 9.190 -23.557 -3.024 1.00 43.91 106 GLY A O 1
ATOM 823 N N . ALA A 1 107 ? 7.262 -22.667 -3.722 1.00 44.34 107 ALA A N 1
ATOM 824 C CA . ALA A 1 107 ? 6.419 -23.587 -2.961 1.00 44.34 107 ALA A CA 1
ATOM 825 C C . ALA A 1 107 ? 6.210 -24.876 -3.776 1.00 44.34 107 ALA A C 1
ATOM 827 O O . ALA A 1 107 ? 5.097 -25.191 -4.198 1.00 44.34 107 ALA A O 1
ATOM 828 N N . GLU A 1 108 ? 7.293 -25.614 -4.040 1.00 52.38 108 GLU A N 1
ATOM 829 C CA . GLU A 1 108 ? 7.140 -27.015 -4.416 1.00 52.38 108 GLU A CA 1
ATOM 830 C C . GLU A 1 108 ? 6.358 -27.685 -3.275 1.00 52.38 108 GLU A C 1
ATOM 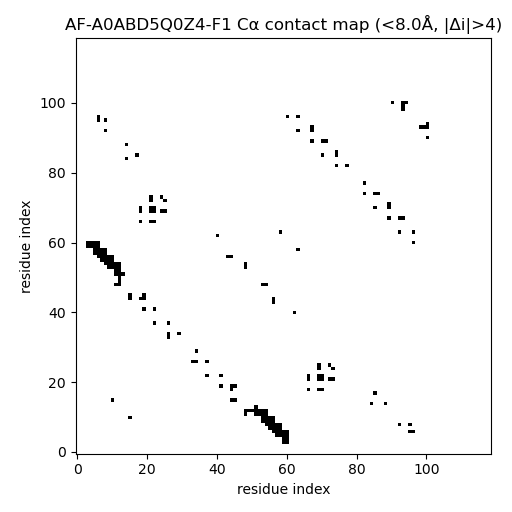832 O O . GLU A 1 108 ? 6.719 -27.507 -2.103 1.00 52.38 108 GLU A O 1
ATOM 837 N N . PRO A 1 109 ? 5.255 -28.403 -3.554 1.00 51.53 109 PRO A N 1
ATOM 838 C CA . PRO A 1 109 ? 4.655 -29.235 -2.529 1.00 51.53 109 PRO A CA 1
ATOM 839 C C . PRO A 1 109 ? 5.764 -30.174 -2.069 1.00 51.53 109 PRO A C 1
ATOM 841 O O . PRO A 1 109 ? 6.326 -30.884 -2.900 1.00 51.53 109 PRO A O 1
ATOM 844 N N . MET A 1 110 ? 6.123 -30.157 -0.781 1.00 59.06 110 MET A N 1
ATOM 845 C CA . MET A 1 110 ? 6.972 -31.222 -0.258 1.00 59.06 110 MET A CA 1
ATOM 846 C C . MET A 1 110 ? 6.252 -32.521 -0.605 1.00 59.06 110 MET A C 1
ATOM 848 O O . MET A 1 110 ? 5.165 -32.781 -0.084 1.00 59.06 110 MET A O 1
ATOM 852 N N . GLU A 1 111 ? 6.800 -33.274 -1.559 1.00 55.75 111 GLU A N 1
ATOM 853 C CA . GLU A 1 111 ? 6.334 -34.613 -1.849 1.00 55.75 111 GLU A CA 1
ATOM 854 C C . GLU A 1 111 ? 6.502 -35.378 -0.542 1.00 55.75 111 GLU A C 1
ATOM 856 O O . GLU A 1 111 ? 7.609 -35.659 -0.087 1.00 55.75 111 GLU A O 1
ATOM 861 N N . ASP A 1 112 ? 5.373 -35.614 0.120 1.00 52.00 112 ASP A N 1
ATOM 862 C CA . ASP A 1 112 ? 5.251 -36.513 1.248 1.00 52.00 112 ASP A CA 1
ATOM 863 C C . ASP A 1 112 ? 5.763 -37.864 0.728 1.00 52.00 112 ASP A C 1
ATOM 865 O O . ASP A 1 112 ? 5.046 -38.565 0.006 1.00 52.00 112 ASP A O 1
ATOM 869 N N . GLU A 1 113 ? 7.041 -38.179 0.987 1.00 49.31 113 GLU A N 1
ATOM 870 C CA . GLU A 1 113 ? 7.657 -39.478 0.714 1.00 49.31 113 GLU A CA 1
ATOM 871 C C . GLU A 1 113 ? 6.916 -40.519 1.558 1.00 49.31 113 GLU A C 1
ATOM 873 O O . GLU A 1 113 ? 7.334 -40.957 2.634 1.00 49.31 113 GLU A O 1
ATOM 878 N N . ARG A 1 114 ? 5.739 -40.903 1.062 1.00 57.03 114 ARG A N 1
ATOM 879 C CA . ARG A 1 114 ? 4.957 -42.016 1.553 1.00 57.03 114 ARG A CA 1
ATOM 880 C C . ARG A 1 114 ? 5.795 -43.267 1.367 1.00 57.03 114 ARG A C 1
ATOM 882 O O . ARG A 1 114 ? 5.881 -43.819 0.274 1.00 57.03 114 ARG A O 1
ATOM 889 N N . TYR A 1 115 ? 6.381 -43.696 2.480 1.00 61.72 115 TYR A N 1
ATOM 890 C CA . TYR A 1 115 ? 6.740 -45.069 2.822 1.00 61.72 115 TYR A CA 1
ATOM 891 C C . TYR A 1 115 ? 6.188 -46.106 1.825 1.00 61.72 115 TYR A C 1
ATOM 893 O O . TYR A 1 115 ? 4.978 -46.372 1.837 1.00 61.72 115 TYR A O 1
ATOM 901 N N . PRO A 1 116 ? 7.033 -46.780 1.027 1.00 60.16 116 PRO A N 1
ATOM 902 C CA . PRO A 1 116 ? 6.614 -48.013 0.393 1.00 60.16 116 PRO A CA 1
ATOM 903 C C . PRO A 1 116 ? 6.623 -49.117 1.455 1.00 60.16 116 PRO A C 1
ATOM 905 O O . PRO A 1 116 ? 7.637 -49.748 1.743 1.00 60.16 116 PRO A O 1
ATOM 908 N N . GLY A 1 117 ? 5.459 -49.335 2.064 1.00 62.28 117 GLY A N 1
ATOM 909 C CA . GLY A 1 117 ? 5.113 -50.633 2.622 1.00 62.28 117 GLY A CA 1
ATOM 910 C C . GLY A 1 117 ? 4.700 -51.586 1.496 1.00 62.28 117 GLY A C 1
ATOM 911 O O . GLY A 1 117 ? 3.862 -51.236 0.668 1.00 62.28 117 GLY A O 1
ATOM 912 N N . GLY A 1 118 ? 5.264 -52.794 1.497 1.00 54.28 118 GLY A N 1
ATOM 913 C CA . GLY A 1 118 ? 4.869 -53.930 0.653 1.00 54.28 118 GLY A CA 1
ATOM 914 C C . GLY A 1 118 ? 6.107 -54.677 0.152 1.00 54.28 118 GLY A C 1
ATOM 915 O O . GLY A 1 118 ? 7.027 -54.048 -0.352 1.00 54.28 118 GLY A O 1
ATOM 916 N N . THR A 1 119 ? 6.256 -55.991 0.286 1.00 55.16 119 THR A N 1
ATOM 917 C CA . THR A 1 119 ? 5.385 -57.099 0.720 1.00 55.16 119 THR A CA 1
ATOM 918 C C . THR A 1 119 ? 6.272 -58.239 1.196 1.00 55.16 119 THR A C 1
ATOM 920 O O . THR A 1 119 ? 7.346 -58.400 0.570 1.00 55.16 119 THR A O 1
#

Nearest PDB structures (foldseek):
  4y32-assembly1_B-2  TM=9.316E-01  e=4.852E+00  Homo sapiens
  8c2g-assembly1_A-2  TM=9.185E-01  e=6.084E+00  Homo sapiens
  6twz-assembly1_B  TM=9.326E-01  e=9.041E+00  Homo sapiens

pLDDT: mean 78.88, std 14.8, range [42.78, 92.31]

Sequence (119 aa):
MEESSSREIALTASETGTVLEALEQHESDATDATETELDDLESRFDRDLGDGEAAEVELTRADAHVVLSALEEREPLTSGRDREKLLALRGRFAEAFEFDDR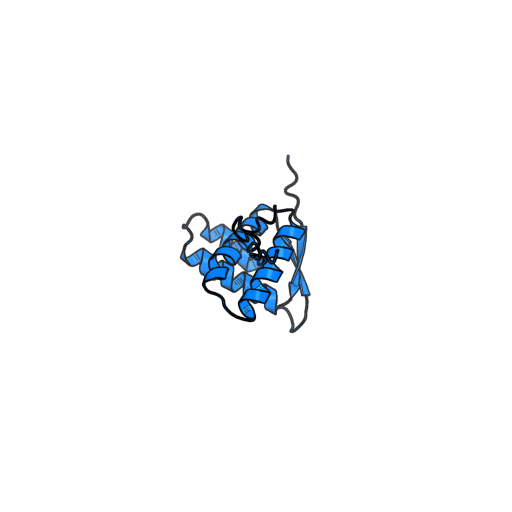VPEGAEPMEDERYPGGT

Secondary structure (DSSP, 8-state):
------EEEEEEHHHHHHHHHHHHHHHHHS-HHHHHHHHHHHHHH-----TT-EEEEEE-HHHHHHHHHHHHHHGGG--THHHHHHHHHHHHHHHHTT------TT-------------

Solvent-accessible surface area (backbone atoms only — not comparable to full-atom values): 7292 Å² total; per-residue (Å²): 133,80,76,82,65,61,47,72,46,80,37,36,43,70,53,37,50,55,50,46,60,21,46,60,56,41,50,76,76,48,54,82,85,49,45,64,62,46,54,62,50,44,59,69,56,72,58,99,55,54,95,85,37,66,46,74,39,78,36,39,64,66,54,51,49,51,55,45,51,21,47,58,69,42,45,86,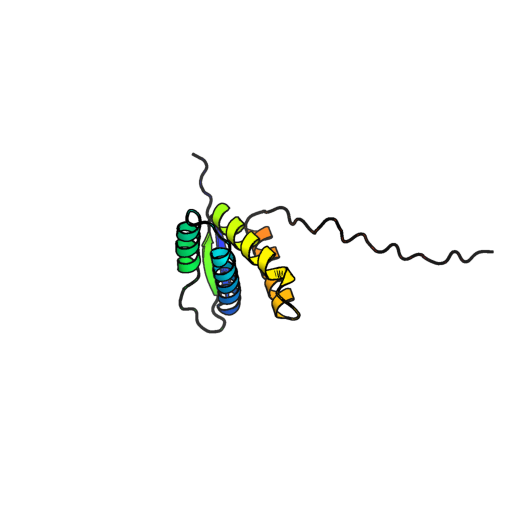80,43,63,70,71,61,30,55,51,51,52,54,50,46,52,51,54,28,60,76,65,71,46,82,80,74,68,68,91,75,76,64,76,78,75,75,81,72,75,84,82,84,132

Radius of gyration: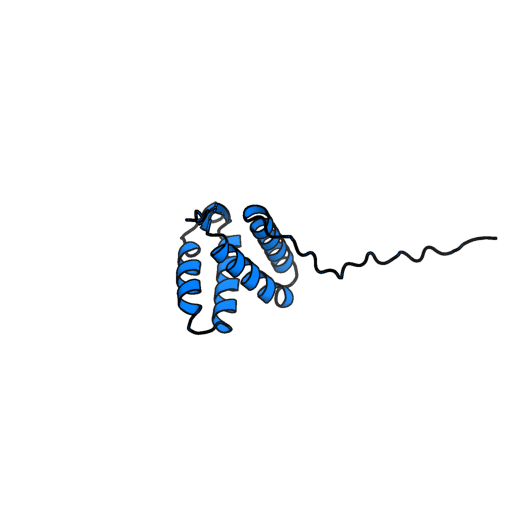 18.29 Å; Cα contacts (8 Å, |Δi|>4): 102; chains: 1; bounding box: 29×70×40 Å

Organism: NCBI:txid2953748

Mean predicted aligned error: 10.36 Å

Foldseek 3Di:
DPPLDWDKDKDALVLLVLLLVLLVVVLVVDDPVCNVVSVVLNVQSPDDHDHGDIDIGTDGLVSLVSSLVSLVVCLVVDDDPSNVSSVVSNVRSCVRNVPPPCPPPPVPPPPPPPDPDDD